Protein AF-A0AAD0JIB9-F1 (afdb_monomer_lite)

Sequence (157 aa):
MIWEFVRIYMDGESGSLPEVDPLPSPGNAAADLALMDRQLYGDLVDDHHRVRPGALAFAYVAIVGAFMYWFEKAGLWISRVAPKPEWPEEIRAEMMSVATKNSYRVRPLTEAERLAYSGKLRSLNRRWALLGFISTVIVLMMFAVLGIPPWFSDSKF

Secondary structure (DSSP, 8-state):
-HHHHHHHHHHS-TTTSPPBPP---TT-GGGHHHHHHHHHHGGGB-TTSPBPSSHHHHHHHHHHHHHHHHHHHHHHHHHHHS--PPPPHHHHHHHHHHHHH--PPBPPPPHHHHHHHTT--HHHHHHHHHHHHHHHHHHHHHHHHHHS-GGGTT---

Foldseek 3Di:
DVVVVVCCVVVPFLAVDDADEDAQDLQQLLLLLVNCLCVQQPPCADLLRHGDDDPVSVVSCLVCLLQCLVVSNVVSVCVNPPDDPDDDPVVVVVVVVCCVRNDRHHDDRDPSSVCNSNNNNPVSVVSNVVSVVSNVVVVVVVVVVVVDDPVVVPPDD

Radius of gyration: 21.25 Å; chains: 1; bounding box: 73×37×41 Å

pLDDT: mean 83.98, std 11.99, range [44.81, 97.06]

Structure (mmCIF, N/CA/C/O backbone):
data_AF-A0AAD0JIB9-F1
#
_entry.id   AF-A0AAD0JIB9-F1
#
loop_
_atom_site.group_PDB
_atom_site.id
_atom_site.type_symbol
_atom_site.label_atom_id
_atom_site.label_alt_id
_atom_site.label_comp_id
_atom_site.label_asym_id
_atom_site.label_entity_id
_atom_site.label_seq_id
_atom_site.pdbx_PDB_ins_code
_atom_site.Cartn_x
_atom_site.Cartn_y
_atom_site.Cartn_z
_atom_site.occupancy
_atom_site.B_iso_or_equiv
_atom_site.auth_seq_id
_atom_site.auth_comp_id
_atom_site.auth_asym_id
_atom_site.auth_atom_id
_atom_site.pdbx_PDB_model_num
ATOM 1 N N . MET A 1 1 ? -15.564 -21.892 20.367 1.00 72.69 1 MET A N 1
ATOM 2 C CA . MET A 1 1 ? -15.003 -20.524 20.279 1.00 72.69 1 MET A CA 1
ATOM 3 C C . MET A 1 1 ? -14.425 -20.194 18.902 1.00 72.69 1 MET A C 1
ATOM 5 O O . MET A 1 1 ? -15.099 -19.471 18.191 1.00 72.69 1 MET A O 1
ATOM 9 N N . ILE A 1 2 ? -13.274 -20.728 18.457 1.00 79.31 2 ILE A N 1
ATOM 10 C CA . ILE A 1 2 ? -12.730 -20.396 17.112 1.00 79.31 2 ILE A CA 1
ATOM 11 C C . ILE A 1 2 ? -13.587 -20.939 15.962 1.00 79.31 2 ILE A C 1
ATOM 13 O O . ILE A 1 2 ? -13.861 -20.227 15.005 1.00 79.31 2 ILE A O 1
ATOM 17 N N . TRP A 1 3 ? -14.074 -22.175 16.089 1.00 81.38 3 TRP A N 1
ATOM 18 C CA . TRP A 1 3 ? -14.951 -22.780 15.084 1.00 81.38 3 TRP A CA 1
ATOM 19 C C . TRP A 1 3 ? -16.261 -22.005 14.912 1.00 81.38 3 TRP A C 1
ATOM 21 O O . TRP A 1 3 ? -16.765 -21.849 13.812 1.00 81.38 3 TRP A O 1
ATOM 31 N N . GLU A 1 4 ? -16.778 -21.458 16.007 1.00 79.44 4 GLU A N 1
ATOM 32 C CA . GLU A 1 4 ? -18.021 -20.691 16.031 1.00 79.44 4 GLU A CA 1
ATOM 33 C C . GLU A 1 4 ? -17.832 -19.289 15.446 1.00 79.44 4 GLU A C 1
ATOM 35 O O . GLU A 1 4 ? -18.687 -18.822 14.706 1.00 79.44 4 GLU A O 1
ATOM 40 N N . PHE A 1 5 ? -16.669 -18.671 15.677 1.00 76.81 5 PHE A N 1
ATOM 41 C CA . PHE A 1 5 ? -16.252 -17.449 14.991 1.00 76.81 5 PHE A CA 1
ATOM 42 C C . PHE A 1 5 ? -16.162 -17.651 13.471 1.00 76.81 5 PHE A C 1
ATOM 44 O O . PHE A 1 5 ? -16.752 -16.883 12.717 1.00 76.81 5 PHE A O 1
ATOM 51 N N . VAL A 1 6 ? -15.483 -18.712 13.018 1.00 77.38 6 VAL A N 1
ATOM 52 C CA . VAL A 1 6 ? -15.377 -19.039 11.584 1.00 77.38 6 VAL A CA 1
ATOM 53 C C . VAL A 1 6 ? -16.759 -19.310 10.994 1.00 77.38 6 VAL A C 1
ATOM 55 O O . VAL A 1 6 ? -17.091 -18.770 9.945 1.00 77.38 6 VAL A O 1
ATOM 58 N N . ARG A 1 7 ? -17.598 -20.076 11.698 1.00 79.06 7 ARG A N 1
ATOM 59 C CA . ARG A 1 7 ? -18.961 -20.390 11.262 1.00 79.06 7 ARG A CA 1
ATOM 60 C C . ARG A 1 7 ? -19.841 -19.148 11.154 1.00 79.06 7 ARG A C 1
ATOM 62 O O . ARG A 1 7 ? -20.595 -19.041 10.201 1.00 79.06 7 ARG A O 1
ATOM 69 N N . ILE A 1 8 ? -19.726 -18.190 12.076 1.00 76.81 8 ILE A N 1
ATOM 70 C CA . ILE A 1 8 ? -20.440 -16.908 11.979 1.00 76.81 8 ILE A CA 1
ATOM 71 C C . ILE A 1 8 ? -20.032 -16.171 10.700 1.00 76.81 8 ILE A C 1
ATOM 73 O O . ILE A 1 8 ? -20.902 -15.693 9.987 1.00 76.81 8 ILE A O 1
ATOM 77 N N . TYR A 1 9 ? -18.740 -16.128 10.371 1.00 72.38 9 TYR A N 1
ATOM 78 C CA . TYR A 1 9 ? -18.258 -15.460 9.158 1.00 72.38 9 TYR A CA 1
ATOM 79 C C . TYR A 1 9 ? -18.553 -16.216 7.852 1.00 72.38 9 TYR A C 1
ATOM 81 O O . TYR A 1 9 ? -18.644 -15.575 6.807 1.00 72.38 9 TYR A O 1
ATOM 89 N N . MET A 1 10 ? -18.684 -17.546 7.894 1.00 75.00 10 MET A N 1
ATOM 90 C CA . MET A 1 10 ? -18.957 -18.383 6.716 1.00 75.00 10 MET A CA 1
ATOM 91 C C . MET A 1 10 ? -20.452 -18.583 6.441 1.00 75.00 10 MET A C 1
ATOM 93 O O . MET A 1 10 ? -20.862 -18.522 5.285 1.00 75.00 10 MET A O 1
ATOM 97 N N . ASP A 1 11 ? -21.251 -18.805 7.487 1.00 77.31 11 ASP A N 1
ATOM 98 C CA . ASP A 1 11 ? -22.678 -19.144 7.385 1.00 77.31 11 ASP A CA 1
ATOM 99 C C . ASP A 1 11 ? -23.597 -17.959 7.737 1.00 77.31 11 ASP A C 1
ATOM 101 O O . ASP A 1 11 ? -24.810 -18.035 7.541 1.00 77.31 11 ASP A O 1
ATOM 105 N N . GLY A 1 12 ? -23.055 -16.882 8.314 1.00 68.50 12 GLY A N 1
ATOM 106 C CA . GLY A 1 12 ? -23.828 -15.708 8.716 1.00 68.50 12 GLY A CA 1
ATOM 107 C C . GLY A 1 12 ? -24.248 -14.845 7.529 1.00 68.50 12 GLY A C 1
ATOM 108 O O . GLY A 1 12 ? -23.492 -14.644 6.579 1.00 68.50 12 GLY A O 1
ATOM 109 N N . GLU A 1 13 ? -25.453 -14.275 7.598 1.00 73.50 13 GLU A N 1
ATOM 110 C CA . GLU A 1 13 ? -25.914 -13.311 6.600 1.00 73.50 13 GLU A CA 1
ATOM 111 C C . GLU A 1 13 ? -25.007 -12.071 6.595 1.00 73.50 13 GLU A C 1
ATOM 113 O O . GLU A 1 13 ? -24.683 -11.524 7.653 1.00 73.50 13 GLU A O 1
ATOM 118 N N . SER A 1 14 ? -24.641 -11.585 5.407 1.00 68.19 14 SER A N 1
ATOM 119 C CA . SER A 1 14 ? -23.709 -10.461 5.203 1.00 68.19 14 SER A CA 1
ATOM 120 C C . SER A 1 14 ? -24.079 -9.184 5.978 1.00 68.19 14 SER A C 1
ATOM 122 O O . SER A 1 14 ? -23.196 -8.437 6.402 1.00 68.19 14 SER A O 1
ATOM 124 N N . GLY A 1 15 ? -25.374 -8.949 6.226 1.00 70.81 15 GLY A N 1
ATOM 125 C CA . GLY A 1 15 ? -25.874 -7.825 7.024 1.00 70.81 15 GLY A CA 1
ATOM 126 C C . GLY A 1 15 ? -25.722 -7.985 8.543 1.00 70.81 15 GLY A C 1
ATOM 127 O O . GLY A 1 15 ? -25.738 -6.986 9.259 1.00 70.81 15 GLY A O 1
ATOM 128 N N . SER A 1 1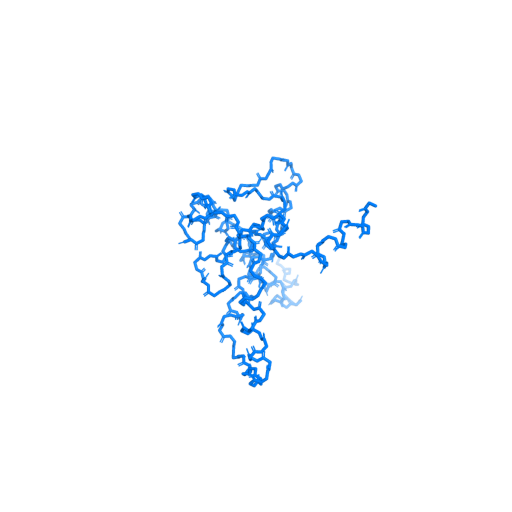6 ? -25.547 -9.210 9.044 1.00 76.94 16 SER A N 1
ATOM 129 C CA . SER A 1 16 ? -25.356 -9.510 10.473 1.00 76.94 16 SER A CA 1
ATOM 130 C C . SER A 1 16 ? -23.891 -9.433 10.919 1.00 76.94 16 SER A C 1
ATOM 132 O O . SER A 1 16 ? -23.607 -9.340 12.114 1.00 76.94 16 SER A O 1
ATOM 134 N N . LEU A 1 17 ? -22.962 -9.426 9.961 1.00 78.44 17 LEU A N 1
ATOM 135 C CA . LEU A 1 17 ? -21.528 -9.379 10.215 1.00 78.44 17 LEU A CA 1
ATOM 136 C C . LEU A 1 17 ? -21.047 -7.963 10.577 1.00 78.44 17 LEU A C 1
ATOM 138 O O . LEU A 1 17 ? -21.707 -6.976 10.215 1.00 78.44 17 LEU A O 1
ATOM 142 N N . PRO A 1 18 ? -19.919 -7.846 11.308 1.00 80.31 18 PRO A N 1
ATOM 143 C CA . PRO A 1 18 ? -19.279 -6.563 11.577 1.00 80.31 18 PRO A CA 1
ATOM 144 C C . PRO A 1 18 ? -18.961 -5.816 10.283 1.00 80.31 18 PRO A C 1
ATOM 146 O O . PRO A 1 18 ? -18.724 -6.429 9.241 1.00 80.31 18 PRO A O 1
ATOM 149 N N . GLU A 1 19 ? -18.957 -4.487 10.358 1.00 83.94 19 GLU A N 1
ATOM 150 C CA . GLU A 1 19 ? -18.574 -3.673 9.210 1.00 83.94 19 GLU A CA 1
ATOM 151 C C . GLU A 1 19 ? -17.110 -3.924 8.846 1.00 83.94 19 GLU A C 1
ATOM 153 O O . GLU A 1 19 ? -16.242 -3.983 9.718 1.00 83.94 19 GLU A O 1
ATOM 158 N N . VAL A 1 20 ? -16.842 -4.071 7.552 1.00 84.06 20 VAL A N 1
ATOM 159 C CA . VAL A 1 20 ? -15.486 -4.239 7.034 1.00 84.06 20 VAL A CA 1
ATOM 160 C C . VAL A 1 20 ? -14.836 -2.882 6.800 1.00 84.06 20 VAL A C 1
ATOM 162 O O . VAL A 1 20 ? -15.502 -1.898 6.448 1.00 84.06 20 VAL A O 1
ATOM 165 N N . ASP A 1 21 ? -13.517 -2.838 6.968 1.00 84.06 21 ASP A N 1
ATOM 166 C CA . ASP A 1 21 ? -12.736 -1.658 6.630 1.00 84.06 21 ASP A CA 1
ATOM 167 C C . ASP A 1 21 ? -12.803 -1.379 5.123 1.00 84.06 21 ASP A C 1
ATOM 169 O O . ASP A 1 21 ? -12.711 -2.304 4.306 1.00 84.06 21 ASP A O 1
ATOM 173 N N . PRO A 1 22 ? -12.949 -0.106 4.722 1.00 85.75 22 PRO A N 1
ATOM 174 C CA . PRO A 1 22 ? -12.901 0.257 3.326 1.00 85.75 22 PRO A CA 1
ATOM 175 C C . PRO A 1 22 ? -11.515 -0.065 2.767 1.00 85.75 22 PRO A C 1
ATOM 177 O O . PRO A 1 22 ? -10.486 0.154 3.410 1.00 85.75 22 PRO A O 1
ATOM 180 N N . LEU A 1 23 ? -11.500 -0.561 1.533 1.00 86.44 23 LEU A N 1
ATOM 181 C CA . LEU A 1 23 ? -10.282 -0.757 0.762 1.00 86.44 23 LEU A CA 1
ATOM 182 C C . LEU A 1 23 ? -10.299 0.161 -0.463 1.00 86.44 23 LEU A C 1
ATOM 184 O O . LEU A 1 23 ? -11.337 0.302 -1.120 1.00 86.44 23 LEU A O 1
ATOM 188 N N . PRO A 1 24 ? -9.163 0.791 -0.799 1.00 85.50 24 PRO A N 1
ATOM 189 C CA . PRO A 1 24 ? -9.067 1.588 -2.008 1.00 85.50 24 PRO A CA 1
ATOM 190 C C . PRO A 1 24 ? -9.226 0.703 -3.249 1.00 85.50 24 PRO A C 1
ATOM 192 O O . PRO A 1 24 ? -8.729 -0.420 -3.302 1.00 85.50 24 PRO A O 1
ATOM 195 N N . SER A 1 25 ? -9.905 1.226 -4.274 1.00 83.56 25 SER A N 1
ATOM 196 C CA . SER A 1 25 ? -10.091 0.496 -5.530 1.00 83.56 25 SER A CA 1
ATOM 197 C C . SER A 1 25 ? -8.741 0.250 -6.223 1.00 83.56 25 SER A C 1
ATOM 199 O O . SER A 1 25 ? -8.041 1.224 -6.521 1.00 83.56 25 SER A O 1
ATOM 201 N N . PRO A 1 26 ? -8.406 -1.002 -6.592 1.00 79.81 26 PRO A N 1
ATOM 202 C CA . PRO A 1 26 ? -7.189 -1.318 -7.349 1.00 79.81 26 PRO A CA 1
ATOM 203 C C . PRO A 1 26 ? -7.124 -0.637 -8.727 1.00 79.81 26 PRO A C 1
ATOM 205 O O . PRO A 1 26 ? -6.047 -0.470 -9.303 1.00 79.81 26 PRO A O 1
ATOM 208 N N . GLY A 1 27 ? -8.280 -0.223 -9.262 1.00 84.75 27 GLY A N 1
ATOM 209 C CA . GLY A 1 27 ? -8.393 0.484 -10.537 1.00 84.75 27 GLY A CA 1
ATOM 210 C C . GLY A 1 27 ? -7.955 1.951 -10.485 1.00 84.75 27 GLY A C 1
ATOM 211 O O . GLY A 1 27 ? -7.703 2.541 -11.533 1.00 84.75 27 GLY A O 1
ATOM 212 N N . ASN A 1 28 ? -7.827 2.547 -9.296 1.00 88.50 28 ASN A N 1
ATOM 213 C CA . ASN A 1 28 ? -7.466 3.953 -9.143 1.00 88.50 28 ASN A CA 1
ATOM 214 C C . ASN A 1 28 ? -5.983 4.118 -8.781 1.00 88.50 28 ASN A C 1
ATOM 216 O O . ASN A 1 28 ? -5.597 3.962 -7.625 1.00 88.50 28 ASN A O 1
ATOM 220 N N . ALA A 1 29 ? -5.168 4.542 -9.750 1.00 90.50 29 ALA A N 1
ATOM 221 C CA . ALA A 1 29 ? -3.735 4.763 -9.548 1.00 90.50 29 ALA A CA 1
ATOM 222 C C . ALA A 1 29 ? -3.406 5.809 -8.460 1.00 90.50 29 ALA A C 1
ATOM 224 O O . ALA A 1 29 ? -2.348 5.729 -7.835 1.00 90.50 29 ALA A O 1
ATOM 225 N N . ALA A 1 30 ? -4.296 6.777 -8.202 1.00 91.31 30 ALA A N 1
ATOM 226 C CA . ALA A 1 30 ? -4.097 7.768 -7.142 1.00 91.31 30 ALA A CA 1
ATOM 227 C C . ALA A 1 30 ? -4.159 7.149 -5.734 1.00 91.31 30 ALA A C 1
ATOM 229 O O . ALA A 1 30 ? -3.609 7.716 -4.792 1.00 91.31 30 ALA A O 1
ATOM 230 N N . ALA A 1 31 ? -4.795 5.983 -5.602 1.00 92.69 31 ALA A N 1
ATOM 231 C CA . ALA A 1 31 ? -4.956 5.272 -4.343 1.00 92.69 31 ALA A CA 1
ATOM 232 C C . ALA A 1 31 ? -3.877 4.200 -4.105 1.00 92.69 31 ALA A C 1
ATOM 234 O O . ALA A 1 31 ? -3.881 3.574 -3.047 1.00 92.69 31 ALA A O 1
ATOM 235 N N . ASP A 1 32 ? -2.939 4.002 -5.042 1.00 94.25 32 ASP A N 1
ATOM 236 C CA . ASP A 1 32 ? -1.922 2.940 -4.975 1.00 94.25 32 ASP A CA 1
ATOM 237 C C . ASP A 1 32 ? -1.164 2.931 -3.651 1.00 94.25 32 ASP A C 1
ATOM 239 O O . ASP A 1 32 ? -1.014 1.889 -3.031 1.00 94.25 32 ASP A O 1
ATOM 243 N N . LEU A 1 33 ? -0.708 4.098 -3.191 1.00 94.38 33 LEU A N 1
ATOM 244 C CA . LEU A 1 33 ? 0.081 4.192 -1.962 1.00 94.38 33 LEU A CA 1
ATOM 245 C C . LEU A 1 33 ? -0.734 3.813 -0.721 1.00 94.38 33 LEU A C 1
ATOM 247 O O . LEU A 1 33 ? -0.188 3.256 0.226 1.00 94.38 33 LEU A O 1
ATOM 251 N N . ALA A 1 34 ? -2.037 4.105 -0.732 1.00 93.75 34 ALA A N 1
ATOM 252 C CA . ALA A 1 34 ? -2.946 3.717 0.339 1.00 93.75 34 ALA A CA 1
ATOM 253 C C . ALA A 1 34 ? -3.233 2.209 0.300 1.00 93.75 34 ALA A C 1
ATOM 255 O O . ALA A 1 34 ? -3.314 1.574 1.350 1.00 93.75 34 ALA A O 1
ATOM 256 N N . LEU A 1 35 ? -3.342 1.638 -0.904 1.00 92.31 35 LEU A N 1
ATOM 257 C CA . LEU A 1 35 ? -3.527 0.204 -1.109 1.00 92.31 35 LEU A CA 1
ATOM 258 C C . LEU A 1 35 ? -2.292 -0.589 -0.665 1.00 92.31 35 LEU A C 1
ATOM 260 O O . LEU A 1 35 ? -2.424 -1.538 0.101 1.00 92.31 35 LEU A O 1
ATOM 264 N N . MET A 1 36 ? -1.101 -0.138 -1.064 1.00 93.38 36 MET A N 1
ATOM 265 C CA . MET A 1 36 ? 0.182 -0.712 -0.650 1.00 93.38 36 MET A CA 1
ATOM 266 C C . MET A 1 36 ? 0.346 -0.694 0.870 1.00 93.38 36 MET A C 1
ATOM 268 O O . MET A 1 36 ? 0.805 -1.671 1.450 1.00 93.38 36 MET A O 1
ATOM 272 N N . ASP A 1 37 ? -0.065 0.393 1.529 1.00 92.25 37 ASP A N 1
ATOM 273 C CA . ASP A 1 37 ? -0.052 0.495 2.991 1.00 92.25 37 ASP A CA 1
ATOM 274 C C . ASP A 1 37 ? -0.866 -0.622 3.653 1.00 92.25 37 ASP A C 1
ATOM 276 O O . ASP A 1 37 ? -0.393 -1.274 4.583 1.00 92.25 37 ASP A O 1
ATOM 280 N N . ARG A 1 38 ? -2.083 -0.862 3.148 1.00 88.81 38 ARG A N 1
ATOM 281 C CA . ARG A 1 38 ? -2.984 -1.890 3.681 1.00 88.81 38 ARG A CA 1
ATOM 282 C C . ARG A 1 38 ? -2.494 -3.302 3.368 1.00 88.81 38 ARG A C 1
ATOM 284 O O . ARG A 1 38 ? -2.592 -4.167 4.231 1.00 88.81 38 ARG A O 1
ATOM 291 N N . GLN A 1 39 ? -1.942 -3.527 2.178 1.00 88.88 39 GLN A N 1
ATOM 292 C CA . GLN A 1 39 ? -1.455 -4.840 1.744 1.00 88.88 39 GLN A CA 1
ATOM 293 C C . GLN A 1 39 ? -0.165 -5.267 2.453 1.00 88.88 39 GLN A C 1
ATOM 295 O O . GLN A 1 39 ? -0.037 -6.427 2.833 1.00 88.88 39 GLN A O 1
ATOM 300 N N . LEU A 1 40 ? 0.784 -4.346 2.642 1.00 89.56 40 LEU A N 1
ATOM 301 C CA . LEU A 1 40 ? 2.110 -4.678 3.173 1.00 89.56 40 LEU A CA 1
ATOM 302 C C . LEU A 1 40 ? 2.192 -4.638 4.696 1.00 89.56 40 LEU A C 1
ATOM 304 O O . LEU A 1 40 ? 2.999 -5.363 5.284 1.00 89.56 40 LEU A O 1
ATOM 308 N N . TYR A 1 41 ? 1.422 -3.756 5.334 1.00 89.00 41 TYR A N 1
ATOM 309 C CA . TYR A 1 41 ? 1.638 -3.437 6.744 1.00 89.00 41 TYR A CA 1
ATOM 310 C C . TYR A 1 41 ? 0.490 -3.844 7.657 1.00 89.00 41 TYR A C 1
ATOM 312 O O . TYR A 1 41 ? 0.733 -3.966 8.857 1.00 89.00 41 TYR A O 1
ATOM 320 N N . GLY A 1 42 ? -0.716 -4.085 7.126 1.00 81.56 42 GLY A N 1
ATOM 321 C CA . GLY A 1 42 ? -1.884 -4.458 7.927 1.00 81.56 42 GLY A CA 1
ATOM 322 C C . GLY A 1 42 ? -2.013 -3.571 9.171 1.00 81.56 42 GLY A C 1
ATOM 323 O O . GLY A 1 42 ? -2.048 -2.347 9.063 1.00 81.56 42 GLY A O 1
ATOM 324 N N . ASP A 1 43 ? -1.968 -4.190 10.351 1.00 83.94 43 ASP A N 1
ATOM 325 C CA . ASP A 1 43 ? -2.113 -3.515 11.647 1.00 83.94 43 ASP A CA 1
ATOM 326 C C . ASP A 1 43 ? -0.921 -2.641 12.078 1.00 83.94 43 ASP A C 1
ATOM 328 O O . ASP A 1 43 ? -1.023 -1.907 13.063 1.00 83.94 43 ASP A O 1
ATOM 332 N N . LEU A 1 44 ? 0.220 -2.682 11.383 1.00 88.38 44 LEU A N 1
ATOM 333 C CA . LEU A 1 44 ? 1.376 -1.827 11.700 1.00 88.38 44 LEU A CA 1
ATOM 334 C C . LEU A 1 44 ? 1.153 -0.366 11.299 1.00 88.38 44 LEU A C 1
ATOM 336 O O . LEU A 1 44 ? 1.879 0.521 11.761 1.00 88.38 44 LEU A O 1
ATOM 340 N N . VAL A 1 45 ? 0.149 -0.114 10.464 1.00 89.75 45 VAL A N 1
ATOM 341 C CA . VAL A 1 45 ? -0.300 1.217 10.085 1.00 89.75 45 VAL A CA 1
ATOM 342 C C . VAL A 1 45 ? -1.745 1.398 10.539 1.00 89.75 45 VAL A C 1
ATOM 344 O O . VAL A 1 45 ? -2.582 0.524 10.352 1.00 89.75 45 VAL A O 1
ATOM 347 N N . ASP A 1 46 ? -2.030 2.521 11.189 1.00 88.31 46 ASP A N 1
ATOM 348 C CA . ASP A 1 46 ? -3.388 2.852 11.615 1.00 88.31 46 ASP A CA 1
ATOM 349 C C . ASP A 1 46 ? -4.265 3.349 10.453 1.00 88.31 46 ASP A C 1
ATOM 351 O O . ASP A 1 46 ? -3.797 3.606 9.340 1.00 88.31 46 ASP A O 1
ATOM 355 N N . ASP A 1 47 ? -5.552 3.566 10.727 1.00 83.7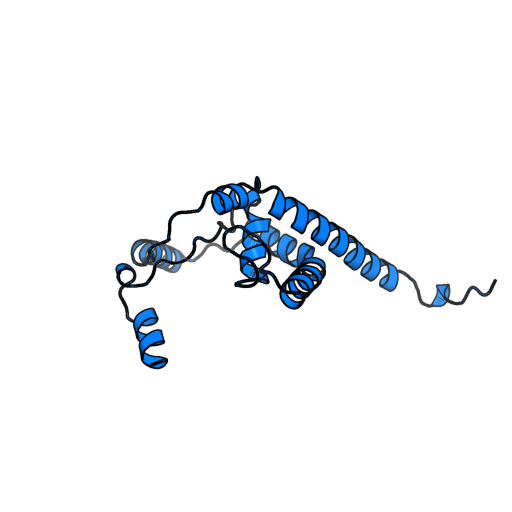5 47 ASP A N 1
ATOM 356 C CA . ASP A 1 47 ? -6.501 4.060 9.722 1.00 83.75 47 ASP A CA 1
ATOM 357 C C . ASP A 1 47 ? -6.206 5.481 9.220 1.00 83.75 47 ASP A C 1
ATOM 359 O O . ASP A 1 47 ? -6.767 5.930 8.223 1.00 83.75 47 ASP A O 1
ATOM 363 N N . HIS A 1 48 ? -5.284 6.193 9.871 1.00 86.69 48 HIS A N 1
ATOM 364 C CA . HIS A 1 48 ? -4.808 7.509 9.456 1.00 86.69 48 HIS A CA 1
ATOM 365 C C . HIS A 1 48 ? -3.507 7.424 8.646 1.00 86.69 48 HIS A C 1
ATOM 367 O O . HIS A 1 48 ? -2.846 8.447 8.421 1.00 86.69 48 HIS A O 1
ATOM 373 N N . HIS A 1 49 ? -3.134 6.220 8.202 1.00 89.06 49 HIS A N 1
ATOM 374 C CA . HIS A 1 49 ? -1.906 5.927 7.473 1.00 89.06 49 HIS A CA 1
ATOM 375 C C . HIS A 1 49 ? -0.626 6.274 8.252 1.00 89.06 49 HIS A C 1
ATOM 377 O O . HIS A 1 49 ? 0.425 6.572 7.667 1.00 89.06 49 HIS A O 1
ATOM 383 N N . ARG A 1 50 ? -0.670 6.245 9.587 1.00 90.62 50 ARG A N 1
ATOM 384 C CA . ARG A 1 50 ? 0.491 6.473 10.456 1.00 90.62 50 ARG A CA 1
ATOM 385 C C . ARG A 1 50 ? 1.036 5.145 10.955 1.00 90.62 50 ARG A C 1
ATOM 387 O O . ARG A 1 50 ? 0.288 4.241 11.302 1.00 90.62 50 ARG A O 1
ATOM 394 N N . VAL A 1 51 ? 2.362 5.038 11.000 1.00 91.69 51 VAL A N 1
ATOM 395 C CA . VAL A 1 51 ? 3.015 3.858 11.580 1.00 91.69 51 VAL A CA 1
ATOM 396 C C . VAL A 1 51 ? 2.730 3.846 13.077 1.00 91.69 51 VAL A C 1
ATOM 398 O O . VAL A 1 51 ? 2.919 4.870 13.742 1.00 91.69 51 VAL A O 1
ATOM 401 N N . ARG A 1 52 ? 2.281 2.705 13.604 1.00 91.81 52 ARG A N 1
ATOM 402 C CA . ARG A 1 52 ? 2.072 2.546 15.043 1.00 91.81 52 ARG A CA 1
ATOM 403 C C . ARG A 1 52 ? 3.392 2.750 15.798 1.00 91.81 52 ARG A C 1
ATOM 405 O O . ARG A 1 52 ? 4.453 2.371 15.297 1.00 91.81 52 ARG A O 1
ATOM 412 N N . PRO A 1 53 ? 3.360 3.347 17.000 1.00 88.75 53 PRO A N 1
ATOM 413 C CA . PRO A 1 53 ? 4.573 3.584 17.767 1.00 88.75 53 PRO A CA 1
ATOM 414 C C . PRO A 1 53 ? 5.265 2.262 18.117 1.00 88.75 53 PRO A C 1
ATOM 416 O O . PRO A 1 53 ? 4.630 1.316 18.578 1.00 88.75 53 PRO A O 1
ATOM 419 N N . GLY A 1 54 ? 6.583 2.214 17.920 1.00 91.88 54 GLY A N 1
ATOM 420 C CA . GLY A 1 54 ? 7.412 1.063 18.271 1.00 91.88 54 GLY A CA 1
ATOM 421 C C . GLY A 1 54 ? 8.548 0.848 17.278 1.00 91.88 54 GLY A C 1
ATOM 422 O O . GLY A 1 54 ? 8.342 0.886 16.067 1.00 91.88 54 GLY A O 1
ATOM 423 N N . ALA A 1 55 ? 9.756 0.596 17.786 1.00 90.56 55 ALA A N 1
ATOM 424 C CA . ALA A 1 55 ? 10.948 0.440 16.949 1.00 90.56 55 ALA A CA 1
ATOM 425 C C . ALA A 1 55 ? 10.794 -0.675 15.899 1.00 90.56 55 ALA A C 1
ATOM 427 O O . ALA A 1 55 ? 11.201 -0.493 14.756 1.00 90.56 55 ALA A O 1
ATOM 428 N N . LEU A 1 56 ? 10.144 -1.788 16.262 1.00 90.94 56 LEU A N 1
ATOM 429 C CA . LEU A 1 56 ? 9.880 -2.897 15.342 1.00 90.94 56 LEU A CA 1
ATOM 430 C C . LEU A 1 56 ? 8.939 -2.502 14.200 1.00 90.94 56 LEU A C 1
ATOM 432 O O . LEU A 1 56 ? 9.225 -2.826 13.054 1.00 90.94 56 LEU A O 1
ATOM 436 N N . ALA A 1 57 ? 7.860 -1.766 14.486 1.00 90.69 57 ALA A N 1
ATOM 437 C CA . ALA A 1 57 ? 6.929 -1.306 13.457 1.00 90.69 57 ALA A CA 1
ATOM 438 C C . ALA A 1 57 ? 7.625 -0.355 12.473 1.00 90.69 57 ALA A C 1
ATOM 440 O O . ALA A 1 57 ? 7.517 -0.527 11.260 1.00 90.69 57 ALA A O 1
ATOM 441 N N . PHE A 1 58 ? 8.412 0.598 12.984 1.00 93.69 58 PHE A N 1
ATOM 442 C CA . PHE A 1 58 ? 9.197 1.501 12.141 1.00 93.69 58 PHE A CA 1
ATOM 443 C C . PHE A 1 58 ? 10.242 0.764 11.301 1.00 93.69 58 PHE A C 1
ATOM 445 O O . PHE A 1 58 ? 10.340 1.027 10.104 1.00 93.69 58 PHE A O 1
ATOM 452 N N . ALA A 1 59 ? 10.997 -0.162 11.898 1.00 93.88 59 ALA A N 1
ATOM 453 C CA . ALA A 1 59 ? 12.002 -0.942 11.184 1.00 93.88 59 ALA A CA 1
ATOM 454 C C . ALA A 1 59 ? 11.364 -1.813 10.094 1.00 93.88 59 ALA A C 1
ATOM 456 O O . ALA A 1 59 ? 11.840 -1.812 8.962 1.00 93.88 59 ALA A O 1
ATOM 457 N N . TYR A 1 60 ? 10.258 -2.494 10.406 1.00 93.88 60 TYR A N 1
ATOM 458 C CA . TYR A 1 60 ? 9.534 -3.326 9.449 1.00 93.88 60 TYR A CA 1
ATOM 459 C C . TYR A 1 60 ? 9.017 -2.501 8.269 1.00 93.88 60 TYR A C 1
ATOM 461 O O . TYR A 1 60 ? 9.310 -2.829 7.122 1.00 93.88 60 TYR A O 1
ATOM 469 N N . VAL A 1 61 ? 8.321 -1.389 8.538 1.00 93.75 61 VAL A N 1
ATOM 470 C CA . VAL A 1 61 ? 7.806 -0.496 7.487 1.00 93.75 61 VAL A CA 1
ATOM 471 C C . VAL A 1 61 ? 8.944 0.062 6.631 1.00 93.75 61 VAL A C 1
ATOM 473 O O . VAL A 1 61 ? 8.812 0.133 5.411 1.00 93.75 61 VAL A O 1
ATOM 476 N N . ALA A 1 62 ? 10.073 0.435 7.241 1.00 93.62 62 ALA A N 1
ATOM 477 C CA . ALA A 1 62 ? 11.220 0.956 6.508 1.00 93.62 62 ALA A CA 1
ATOM 478 C C . ALA A 1 62 ? 11.859 -0.101 5.595 1.00 93.62 62 ALA A C 1
ATOM 480 O O . ALA A 1 62 ? 12.077 0.167 4.416 1.00 93.62 62 ALA A O 1
ATOM 481 N N . ILE A 1 63 ? 12.136 -1.296 6.123 1.00 94.50 63 ILE A N 1
ATOM 482 C CA . ILE A 1 63 ? 12.792 -2.381 5.383 1.00 94.50 63 ILE A CA 1
ATOM 483 C C . ILE A 1 63 ? 11.867 -2.896 4.282 1.00 94.50 63 ILE A C 1
ATOM 485 O O . ILE A 1 63 ? 12.226 -2.847 3.107 1.00 94.50 63 ILE A O 1
ATOM 489 N N . VAL A 1 64 ? 10.662 -3.345 4.638 1.00 94.75 64 VAL A N 1
ATOM 490 C CA . VAL A 1 64 ? 9.716 -3.921 3.673 1.00 94.75 64 VAL A CA 1
ATOM 491 C C . VAL A 1 64 ? 9.333 -2.886 2.627 1.00 94.75 64 VAL A C 1
ATOM 493 O O . VAL A 1 64 ? 9.373 -3.183 1.439 1.00 94.75 64 VAL A O 1
ATOM 496 N N . GLY A 1 65 ? 9.060 -1.647 3.035 1.00 93.69 65 GLY A N 1
ATOM 497 C CA . GLY A 1 65 ? 8.743 -0.575 2.104 1.00 93.69 65 GLY A CA 1
ATOM 498 C C . GLY A 1 65 ? 9.861 -0.264 1.119 1.00 93.69 65 GLY A C 1
ATOM 499 O O . GLY A 1 65 ? 9.589 -0.074 -0.064 1.00 93.69 65 GLY A O 1
ATOM 500 N N . ALA A 1 66 ? 11.116 -0.251 1.573 1.00 94.69 66 ALA A N 1
ATOM 501 C CA . ALA A 1 66 ? 12.264 -0.025 0.703 1.00 94.69 66 ALA A CA 1
ATOM 502 C C . ALA A 1 66 ? 12.474 -1.174 -0.296 1.00 94.69 66 ALA A C 1
ATOM 504 O O . ALA A 1 66 ? 12.755 -0.923 -1.465 1.00 94.69 66 ALA A O 1
ATOM 505 N N . PHE A 1 67 ? 12.311 -2.430 0.119 1.00 93.06 67 PHE A N 1
ATOM 506 C CA . PHE A 1 67 ? 12.492 -3.563 -0.793 1.00 93.06 67 PHE A CA 1
ATOM 507 C C . PHE A 1 67 ? 11.302 -3.766 -1.737 1.00 93.06 67 PHE A C 1
ATOM 509 O O . PHE A 1 67 ? 11.510 -4.077 -2.905 1.00 93.06 67 PHE A O 1
ATOM 516 N N . MET A 1 68 ? 10.071 -3.546 -1.269 1.00 93.88 68 MET A N 1
ATOM 517 C CA . MET A 1 68 ? 8.852 -3.906 -2.002 1.00 93.88 68 MET A CA 1
ATOM 518 C C . MET A 1 68 ? 8.262 -2.774 -2.846 1.00 93.88 68 MET A C 1
ATOM 520 O O . MET A 1 68 ? 7.418 -3.054 -3.691 1.00 93.88 68 MET A O 1
ATOM 524 N N . TYR A 1 69 ? 8.690 -1.515 -2.675 1.00 95.12 69 TYR A N 1
ATOM 525 C CA . TYR A 1 69 ? 8.060 -0.369 -3.349 1.00 95.12 69 TYR A CA 1
ATOM 526 C C . TYR A 1 69 ? 7.867 -0.573 -4.858 1.00 95.12 69 TYR A C 1
ATOM 528 O O . TYR A 1 69 ? 6.743 -0.479 -5.352 1.00 95.12 69 TYR A O 1
ATOM 536 N N . TRP A 1 70 ? 8.944 -0.864 -5.595 1.00 93.88 70 TRP A N 1
ATOM 537 C CA . TRP A 1 70 ? 8.858 -1.042 -7.046 1.00 93.88 70 TRP A CA 1
ATOM 538 C C . TRP A 1 70 ? 8.112 -2.315 -7.447 1.00 93.88 70 TRP A C 1
ATOM 540 O O . TRP A 1 70 ? 7.394 -2.286 -8.444 1.00 93.88 70 TRP A O 1
ATOM 550 N N . PHE A 1 71 ? 8.225 -3.393 -6.666 1.00 91.62 71 PHE A N 1
ATOM 551 C CA . PHE A 1 71 ? 7.502 -4.643 -6.915 1.00 91.62 71 PHE A CA 1
ATOM 552 C C . PHE A 1 71 ? 5.990 -4.439 -6.818 1.00 91.62 71 PHE A C 1
ATOM 554 O O . PHE A 1 71 ? 5.268 -4.772 -7.755 1.00 91.62 71 PHE A O 1
ATOM 561 N N . GLU A 1 72 ? 5.517 -3.810 -5.745 1.00 94.12 72 GLU A N 1
ATOM 562 C CA . GLU A 1 72 ? 4.093 -3.535 -5.549 1.00 94.12 72 GLU A CA 1
ATOM 563 C C . GLU A 1 72 ? 3.568 -2.514 -6.560 1.00 94.12 72 GLU A C 1
ATOM 565 O O . GLU A 1 72 ? 2.519 -2.713 -7.173 1.00 94.12 72 GLU A O 1
ATOM 570 N N . LYS A 1 73 ? 4.322 -1.436 -6.824 1.00 93.62 73 LYS A N 1
ATOM 571 C CA . LYS A 1 73 ? 3.945 -0.453 -7.852 1.00 93.62 73 LYS A CA 1
ATOM 572 C C . LYS A 1 73 ? 3.830 -1.088 -9.235 1.00 93.62 73 LYS A C 1
ATOM 574 O O . LYS A 1 73 ? 2.888 -0.767 -9.962 1.00 93.62 73 LYS A O 1
ATOM 579 N N . ALA A 1 74 ? 4.756 -1.976 -9.594 1.00 92.56 74 ALA A N 1
ATOM 580 C CA . ALA A 1 74 ? 4.696 -2.721 -10.843 1.00 92.56 74 ALA A CA 1
ATOM 581 C C . ALA A 1 74 ? 3.503 -3.685 -10.853 1.00 92.56 74 ALA A C 1
ATOM 583 O O . ALA A 1 74 ? 2.755 -3.693 -11.825 1.00 92.56 74 ALA A O 1
ATOM 584 N N . GLY A 1 75 ? 3.267 -4.429 -9.769 1.00 92.19 75 GLY A N 1
ATOM 585 C CA . GLY A 1 75 ? 2.129 -5.340 -9.634 1.00 92.19 75 GLY A CA 1
ATOM 586 C C . GLY A 1 75 ? 0.785 -4.633 -9.810 1.00 92.19 75 GLY A C 1
ATOM 587 O O . GLY A 1 75 ? -0.040 -5.058 -10.620 1.00 92.19 75 GLY A O 1
ATOM 588 N N . LEU A 1 76 ? 0.591 -3.495 -9.140 1.00 92.31 76 LEU A N 1
ATOM 589 C CA . LEU A 1 76 ? -0.608 -2.668 -9.288 1.00 92.31 76 LEU A CA 1
ATOM 590 C C . LEU A 1 76 ? -0.760 -2.126 -10.712 1.00 92.31 76 LEU A C 1
ATOM 592 O O . LEU A 1 76 ? -1.853 -2.189 -11.280 1.00 92.31 76 LEU A O 1
ATOM 596 N N . TRP A 1 77 ? 0.325 -1.646 -11.322 1.00 93.00 77 TRP A N 1
ATOM 597 C CA . TRP A 1 77 ? 0.309 -1.191 -12.712 1.00 93.00 77 TRP A CA 1
ATOM 598 C C . TRP A 1 77 ? -0.062 -2.320 -13.688 1.00 93.00 77 TRP A C 1
ATOM 600 O O . TRP A 1 77 ? -0.983 -2.145 -14.486 1.00 93.00 77 TRP A O 1
ATOM 610 N N . ILE A 1 78 ? 0.564 -3.497 -13.572 1.00 91.00 78 ILE A N 1
ATOM 611 C CA . ILE A 1 78 ? 0.256 -4.689 -14.380 1.00 91.00 78 ILE A CA 1
ATOM 612 C C . ILE A 1 78 ? -1.207 -5.082 -14.184 1.00 91.00 78 ILE A C 1
ATOM 614 O O . ILE A 1 78 ? -1.921 -5.279 -15.160 1.00 91.00 78 ILE A O 1
ATOM 618 N N . SER A 1 79 ? -1.697 -5.123 -12.944 1.00 88.44 79 SER A N 1
ATOM 619 C CA . SER A 1 79 ? -3.083 -5.506 -12.654 1.00 88.44 79 SER A CA 1
ATOM 620 C C . SER A 1 79 ? -4.120 -4.598 -13.326 1.00 88.44 79 SER A C 1
ATOM 622 O O . SER A 1 79 ? -5.249 -5.031 -13.569 1.00 88.44 79 SER A O 1
ATOM 624 N N . ARG A 1 80 ? -3.758 -3.346 -13.631 1.00 89.44 80 ARG A N 1
ATOM 625 C CA . ARG A 1 80 ? -4.623 -2.384 -14.321 1.00 89.44 80 ARG A CA 1
ATOM 626 C C . ARG A 1 80 ? -4.478 -2.416 -15.834 1.00 89.44 80 ARG A C 1
ATOM 628 O O . ARG A 1 80 ? -5.472 -2.221 -16.523 1.00 89.44 80 ARG A O 1
ATOM 635 N N . VAL A 1 81 ? -3.257 -2.594 -16.330 1.00 88.81 81 VAL A N 1
ATOM 636 C CA . VAL A 1 81 ? -2.921 -2.387 -17.747 1.00 88.81 81 VAL A CA 1
ATOM 637 C C . VAL A 1 81 ? -2.840 -3.697 -18.527 1.00 88.81 81 VAL A C 1
ATOM 639 O O . VAL A 1 81 ? -3.078 -3.699 -19.732 1.00 88.81 81 VAL A O 1
ATOM 642 N N . ALA A 1 82 ? -2.520 -4.815 -17.872 1.00 87.69 82 ALA A N 1
ATOM 643 C CA . ALA A 1 82 ? -2.385 -6.097 -18.548 1.00 87.69 82 ALA A CA 1
ATOM 644 C C . ALA A 1 82 ? -3.721 -6.530 -19.182 1.00 87.69 82 ALA A C 1
ATOM 646 O O . ALA A 1 82 ? -4.763 -6.435 -18.522 1.00 87.69 82 ALA A O 1
ATOM 647 N N . PRO A 1 83 ? -3.704 -7.044 -20.428 1.00 84.81 83 PRO A N 1
ATOM 648 C CA . PRO A 1 83 ? -4.882 -7.630 -21.050 1.00 84.81 83 PRO A CA 1
ATOM 649 C C . PRO A 1 83 ? -5.422 -8.759 -20.177 1.00 84.81 83 PRO A C 1
ATOM 651 O O . PRO A 1 83 ? -4.689 -9.682 -19.816 1.00 84.81 83 PRO A O 1
ATOM 654 N N . LYS A 1 84 ? -6.705 -8.684 -19.829 1.00 82.31 84 LYS A N 1
ATOM 655 C CA . LYS A 1 84 ? -7.390 -9.741 -19.086 1.00 82.31 84 LYS A CA 1
ATOM 656 C C . LYS A 1 84 ? -8.279 -10.501 -20.060 1.00 82.31 84 LYS A C 1
ATOM 658 O O . LYS A 1 84 ? -9.001 -9.845 -20.814 1.00 82.31 84 LYS A O 1
ATOM 663 N N . PRO A 1 85 ? -8.234 -11.843 -20.072 1.00 84.69 85 PRO A N 1
ATOM 664 C CA . PRO A 1 85 ? -9.194 -12.609 -20.845 1.00 84.69 85 PRO A CA 1
ATOM 665 C C . PRO A 1 85 ? -10.600 -12.258 -20.362 1.00 84.69 85 PRO A C 1
ATOM 667 O O . PRO A 1 85 ? -10.828 -12.067 -19.163 1.00 84.69 85 PRO A O 1
ATOM 670 N N . GLU A 1 86 ? -11.537 -12.140 -21.296 1.00 85.38 86 GLU A N 1
ATOM 671 C CA . GLU A 1 86 ? -12.928 -11.956 -20.921 1.00 85.38 86 GLU A CA 1
ATOM 672 C C . GLU A 1 86 ? -13.429 -13.200 -20.192 1.00 85.38 86 GLU A C 1
ATOM 674 O O . GLU A 1 86 ? -13.226 -14.329 -20.644 1.00 85.38 86 GLU A O 1
ATOM 679 N N . TRP A 1 87 ? -14.091 -12.992 -19.055 1.00 84.00 87 TRP A N 1
ATOM 680 C CA . TRP A 1 87 ? -14.778 -14.083 -18.380 1.00 84.00 87 TRP A CA 1
ATOM 681 C C . TRP A 1 87 ? -15.895 -14.620 -19.284 1.00 84.00 87 TRP A C 1
ATOM 683 O O . TRP A 1 87 ? -16.630 -13.800 -19.859 1.00 84.00 87 TRP A O 1
ATOM 693 N N . PRO A 1 88 ? -16.058 -15.956 -19.372 1.00 91.44 88 PRO A N 1
ATOM 694 C CA . PRO A 1 88 ? -17.234 -16.578 -19.966 1.00 91.44 88 PRO A CA 1
ATOM 695 C C . PRO A 1 88 ? -18.519 -15.964 -19.405 1.00 91.44 88 PRO A C 1
ATOM 697 O O . PRO A 1 88 ? -18.575 -15.580 -18.234 1.00 91.44 88 PRO A O 1
ATOM 700 N N . GLU A 1 89 ? -19.549 -15.861 -20.241 1.00 87.31 89 GLU A N 1
ATOM 701 C CA . GLU A 1 89 ? -20.787 -15.145 -19.912 1.00 87.31 89 GLU A CA 1
ATOM 702 C C . GLU A 1 89 ? -21.485 -15.709 -18.663 1.00 87.31 89 GLU A C 1
ATOM 704 O O . GLU A 1 89 ? -21.967 -14.945 -17.829 1.00 87.31 89 GLU A O 1
ATOM 709 N N . GLU A 1 90 ? -21.414 -17.028 -18.470 1.00 85.56 90 GLU A N 1
ATOM 710 C CA . GLU A 1 90 ? -21.904 -17.738 -17.282 1.00 85.56 90 GLU A CA 1
ATOM 711 C C . GLU A 1 90 ? -21.243 -17.222 -15.991 1.00 85.56 90 GLU A C 1
ATOM 713 O O . GLU A 1 90 ? -21.923 -16.802 -15.054 1.00 85.56 90 GLU A O 1
ATOM 718 N N . ILE A 1 91 ? -19.908 -17.140 -15.975 1.00 83.06 91 ILE A N 1
ATOM 719 C CA . ILE A 1 91 ? -19.133 -16.655 -14.822 1.00 83.06 91 ILE A CA 1
ATOM 720 C C . ILE A 1 91 ? -19.387 -15.163 -14.587 1.00 83.06 91 ILE A C 1
ATOM 722 O O .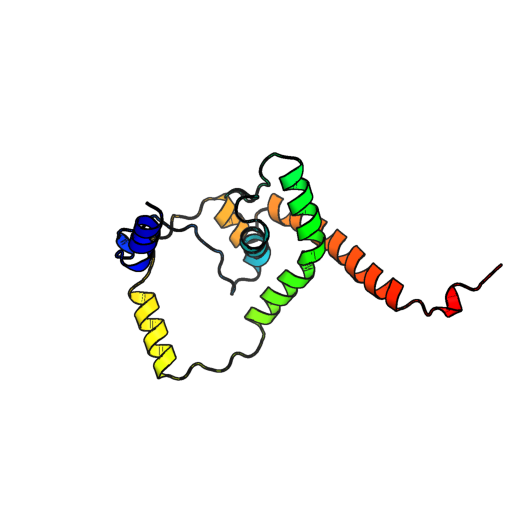 ILE A 1 91 ? -19.486 -14.712 -13.446 1.00 83.06 91 ILE A O 1
ATOM 726 N N . ARG A 1 92 ? -19.530 -14.374 -15.658 1.00 83.50 92 ARG A N 1
ATOM 727 C CA . ARG A 1 92 ? -19.834 -12.940 -15.554 1.00 83.50 92 ARG A CA 1
ATOM 728 C C . ARG A 1 92 ? -21.196 -12.708 -14.895 1.00 83.50 92 ARG A C 1
ATOM 730 O O . ARG A 1 92 ? -21.302 -11.860 -14.008 1.00 83.50 92 ARG A O 1
ATOM 737 N N . ALA A 1 93 ? -22.215 -13.466 -15.301 1.00 81.88 93 ALA A N 1
ATOM 738 C CA . ALA A 1 93 ? -23.554 -13.393 -14.726 1.00 81.88 93 ALA A CA 1
ATOM 739 C C . ALA A 1 93 ? -23.556 -13.794 -13.240 1.00 81.88 93 ALA A C 1
ATOM 741 O O . ALA A 1 93 ? -24.144 -13.090 -12.412 1.00 81.88 93 ALA A O 1
ATOM 742 N N . GLU A 1 94 ? -22.833 -14.858 -12.878 1.00 79.88 94 GLU A N 1
ATOM 743 C CA . GLU A 1 94 ? -22.668 -15.272 -11.483 1.00 79.88 94 GLU A CA 1
ATOM 744 C C . GLU A 1 94 ? -21.974 -14.193 -10.645 1.00 79.88 94 GLU A C 1
ATOM 746 O O . GLU A 1 94 ? -22.513 -13.788 -9.612 1.00 79.88 94 GLU A O 1
ATOM 751 N N . MET A 1 95 ? -20.846 -13.646 -11.111 1.00 75.12 95 MET A N 1
ATOM 752 C CA . MET A 1 95 ? -20.114 -12.582 -10.413 1.00 75.12 95 MET A CA 1
ATOM 753 C C . MET A 1 95 ? -20.978 -11.342 -10.157 1.00 75.12 95 MET A C 1
ATOM 755 O O . MET A 1 95 ? -20.950 -10.791 -9.055 1.00 75.12 95 MET A O 1
ATOM 759 N N . MET A 1 96 ? -21.778 -10.913 -11.140 1.00 71.31 96 MET A N 1
ATOM 760 C CA . MET A 1 96 ? -22.688 -9.775 -10.968 1.00 71.31 96 MET A CA 1
ATOM 761 C C . MET A 1 96 ? -23.824 -10.087 -9.983 1.00 71.31 96 MET A C 1
ATOM 763 O O . MET A 1 96 ? -24.184 -9.244 -9.155 1.00 71.31 96 MET A O 1
ATOM 767 N N . SER A 1 97 ? -24.360 -11.310 -10.016 1.00 66.44 97 SER A N 1
ATOM 768 C CA . SER A 1 97 ? -25.405 -11.742 -9.082 1.00 66.44 97 SER A CA 1
ATOM 769 C C . SER A 1 97 ? -24.912 -11.822 -7.628 1.00 66.44 97 SER A C 1
ATOM 771 O O . SER A 1 97 ? -25.639 -11.443 -6.708 1.00 66.44 97 SER A O 1
ATOM 773 N N . VAL A 1 98 ? -23.660 -12.246 -7.415 1.00 59.97 98 VAL A N 1
ATOM 774 C CA . VAL A 1 98 ? -23.024 -12.360 -6.093 1.00 59.97 98 VAL A CA 1
ATOM 775 C C . VAL A 1 98 ? -22.648 -10.987 -5.544 1.00 59.97 98 VAL A C 1
ATOM 777 O O . VAL A 1 98 ? -22.913 -10.716 -4.374 1.00 59.97 98 VAL A O 1
ATOM 780 N N . ALA A 1 99 ? -22.119 -10.088 -6.381 1.00 61.03 99 ALA A N 1
ATOM 781 C CA . ALA A 1 99 ? -21.816 -8.710 -5.986 1.00 61.03 99 ALA A CA 1
ATOM 782 C C . ALA A 1 99 ? -23.054 -7.963 -5.455 1.00 61.03 99 ALA A C 1
ATOM 784 O O . ALA A 1 99 ? -22.939 -7.126 -4.564 1.00 61.03 99 ALA A O 1
ATOM 785 N N . THR A 1 100 ? -24.240 -8.305 -5.967 1.00 57.28 100 THR A N 1
ATOM 786 C CA . THR A 1 100 ? -25.513 -7.700 -5.549 1.00 57.28 100 THR A CA 1
ATOM 787 C C . THR A 1 100 ? -26.074 -8.326 -4.261 1.00 57.28 100 THR A C 1
ATOM 789 O O . THR A 1 100 ? -26.792 -7.659 -3.522 1.00 57.28 100 THR A O 1
ATOM 792 N N . LYS A 1 101 ? -25.753 -9.596 -3.968 1.00 58.19 101 LYS A N 1
ATOM 793 C CA . LYS A 1 101 ? -26.257 -10.333 -2.789 1.00 58.19 101 LYS A CA 1
ATOM 794 C C . LYS A 1 101 ? -25.353 -10.240 -1.551 1.00 58.19 101 LYS A C 1
ATOM 796 O O . LYS A 1 101 ? -25.857 -10.291 -0.434 1.00 58.19 101 LYS A O 1
ATOM 801 N N . ASN A 1 102 ? -24.040 -10.090 -1.731 1.00 55.50 102 ASN A N 1
ATOM 802 C CA . ASN A 1 102 ? -23.039 -10.171 -0.658 1.00 55.50 102 ASN A CA 1
ATOM 803 C C . ASN A 1 102 ? -22.267 -8.860 -0.456 1.00 55.50 102 ASN A C 1
ATOM 805 O O . ASN A 1 102 ? -21.041 -8.861 -0.330 1.00 55.50 102 ASN A O 1
ATOM 809 N N . SER A 1 103 ? -22.959 -7.720 -0.404 1.00 63.75 103 SER A N 1
ATOM 810 C CA . SER A 1 103 ? -22.313 -6.484 0.038 1.00 63.75 103 SER A CA 1
ATOM 811 C C . SER A 1 103 ? -22.189 -6.509 1.561 1.00 63.75 103 SER A C 1
ATOM 813 O O . SER A 1 103 ? -23.112 -6.113 2.276 1.00 63.75 103 SER A O 1
ATOM 815 N N . TYR A 1 104 ? -21.054 -6.992 2.068 1.00 73.06 104 TYR A N 1
ATOM 816 C CA . TYR A 1 104 ? -20.662 -6.721 3.449 1.00 73.06 104 TYR A CA 1
ATOM 817 C C . TYR A 1 104 ? -20.818 -5.224 3.722 1.00 73.06 104 TYR A C 1
ATOM 819 O O . TYR A 1 104 ? -20.496 -4.389 2.870 1.00 73.06 104 TYR A O 1
ATOM 827 N N . ARG A 1 105 ? -21.336 -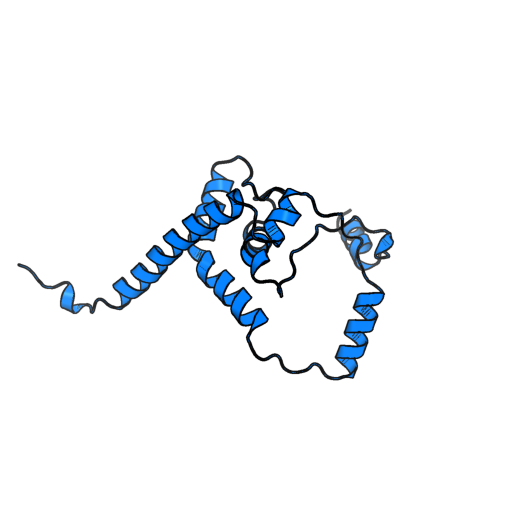4.875 4.899 1.00 81.69 105 ARG A N 1
ATOM 828 C CA . ARG A 1 105 ? -21.449 -3.469 5.289 1.00 81.69 105 ARG A CA 1
ATOM 829 C C . ARG A 1 105 ? -20.042 -2.893 5.395 1.00 81.69 105 ARG A C 1
ATOM 831 O O . ARG A 1 105 ? -19.211 -3.445 6.104 1.00 81.69 105 ARG A O 1
ATOM 838 N N . VAL A 1 106 ? -19.771 -1.814 4.671 1.00 83.69 106 VAL A N 1
ATOM 839 C CA . VAL A 1 106 ? -18.478 -1.125 4.707 1.00 83.69 106 VAL A CA 1
ATOM 840 C C . VAL A 1 106 ? -18.638 0.117 5.562 1.00 83.69 106 VAL A C 1
ATOM 842 O O . VAL A 1 106 ? -19.559 0.904 5.326 1.00 83.69 106 VAL A O 1
ATOM 845 N N . ARG A 1 107 ? -17.743 0.313 6.532 1.00 88.69 107 ARG A N 1
ATOM 846 C CA . ARG A 1 107 ? -17.778 1.528 7.349 1.00 88.69 107 ARG A CA 1
ATOM 847 C C . ARG A 1 107 ? -17.519 2.772 6.485 1.00 88.69 107 ARG A C 1
ATOM 849 O O . ARG A 1 107 ? -16.806 2.695 5.477 1.00 88.69 107 ARG A O 1
ATOM 856 N N . PRO A 1 108 ? -18.030 3.953 6.865 1.00 87.62 108 PRO A N 1
ATOM 857 C CA . PRO A 1 108 ? -17.714 5.181 6.150 1.00 87.62 108 PRO A CA 1
ATOM 858 C C . PRO A 1 108 ? -16.211 5.496 6.199 1.00 87.62 108 PRO A C 1
ATOM 860 O O . PRO A 1 108 ? -15.519 5.241 7.189 1.00 87.62 108 PRO A O 1
ATOM 863 N N . LEU A 1 109 ? -15.717 6.100 5.116 1.00 87.25 109 LEU A N 1
ATOM 864 C CA . LEU A 1 109 ? -14.334 6.562 5.024 1.00 87.25 109 LEU A CA 1
ATOM 865 C C . LEU A 1 109 ? -14.081 7.720 5.989 1.00 87.25 109 LEU A C 1
ATOM 867 O O . LEU A 1 109 ? -14.807 8.721 5.995 1.00 87.25 109 LEU A O 1
ATOM 871 N N . THR A 1 110 ? -12.977 7.636 6.722 1.00 89.88 110 THR A N 1
ATOM 872 C CA . THR A 1 110 ? -12.464 8.772 7.491 1.00 89.88 110 THR A CA 1
ATOM 873 C C . THR A 1 110 ? -11.954 9.878 6.557 1.00 89.88 110 THR A C 1
ATOM 875 O O . THR A 1 110 ? -11.784 9.701 5.347 1.00 89.88 110 THR A O 1
ATOM 878 N N . GLU A 1 111 ? -11.711 11.075 7.090 1.00 91.50 111 GLU A N 1
ATOM 879 C CA . GLU A 1 111 ? -11.095 12.155 6.307 1.00 91.50 111 GLU A CA 1
ATOM 880 C C . GLU A 1 111 ? -9.686 11.786 5.819 1.00 91.50 111 GLU A C 1
ATOM 882 O O . GLU A 1 111 ? -9.355 12.021 4.655 1.00 91.50 111 GLU A O 1
ATOM 887 N N . ALA A 1 112 ? -8.884 11.144 6.675 1.00 90.94 112 ALA A N 1
ATOM 888 C CA . ALA A 1 112 ? -7.540 10.702 6.322 1.00 90.94 112 ALA A CA 1
ATOM 889 C C . ALA A 1 112 ? -7.559 9.686 5.172 1.00 90.94 112 ALA A C 1
ATOM 891 O O . ALA A 1 112 ? -6.784 9.831 4.228 1.00 90.94 112 ALA A O 1
ATOM 892 N N . GLU A 1 113 ? -8.482 8.724 5.193 1.00 91.88 113 GLU A N 1
ATOM 893 C CA . GLU A 1 113 ? -8.638 7.740 4.116 1.00 91.88 113 GLU A CA 1
ATOM 894 C C . GLU A 1 113 ? -9.135 8.378 2.822 1.00 91.88 113 GLU A C 1
ATOM 896 O O . GLU A 1 113 ? -8.605 8.086 1.754 1.00 91.88 113 GLU A O 1
ATOM 901 N N . ARG A 1 114 ? -10.080 9.326 2.886 1.00 92.25 114 ARG A N 1
ATOM 902 C CA . ARG A 1 114 ? -10.504 10.087 1.695 1.00 92.25 114 ARG A CA 1
ATOM 903 C C . ARG A 1 114 ? -9.335 10.834 1.055 1.00 92.25 114 ARG A C 1
ATOM 905 O O . ARG A 1 114 ? -9.182 10.833 -0.171 1.00 92.25 114 ARG A O 1
ATOM 912 N N . LEU A 1 115 ? -8.483 11.456 1.869 1.00 93.94 115 LEU A N 1
ATOM 913 C CA . LEU A 1 115 ? -7.273 12.120 1.387 1.00 93.94 115 LEU A CA 1
ATOM 914 C C . LEU A 1 115 ? -6.243 11.118 0.855 1.00 93.94 115 LEU A C 1
ATOM 916 O O . LEU A 1 115 ? -5.614 11.385 -0.165 1.00 93.94 115 LEU A O 1
ATOM 920 N N . ALA A 1 116 ? -6.079 9.964 1.498 1.00 93.00 116 ALA A N 1
ATOM 921 C CA . ALA A 1 116 ? -5.153 8.926 1.059 1.00 93.00 116 ALA A CA 1
ATOM 922 C C . ALA A 1 116 ? -5.581 8.315 -0.281 1.00 93.00 116 ALA A C 1
ATOM 924 O O . ALA A 1 116 ? -4.770 8.202 -1.195 1.00 93.00 116 ALA A O 1
ATOM 925 N N . TYR A 1 117 ? -6.868 8.006 -0.439 1.00 93.19 117 TYR A N 1
ATOM 926 C CA . TYR A 1 117 ? -7.417 7.348 -1.627 1.00 93.19 117 TYR A CA 1
ATOM 927 C C . TYR A 1 117 ? -7.480 8.292 -2.832 1.00 93.19 117 TYR A C 1
ATOM 929 O O . TYR A 1 117 ? -7.478 7.854 -3.980 1.00 93.19 117 TYR A O 1
ATOM 937 N N . SER A 1 118 ? -7.515 9.601 -2.581 1.00 93.25 118 SER A N 1
ATOM 938 C CA . SER A 1 118 ? -7.376 10.625 -3.620 1.00 93.25 118 SER A CA 1
ATOM 939 C C . SER A 1 118 ? -5.920 11.014 -3.900 1.00 93.25 118 SER A C 1
ATOM 941 O O . SER A 1 118 ? -5.682 11.910 -4.710 1.00 93.25 118 SER A O 1
ATOM 943 N N . GLY A 1 119 ? -4.943 10.383 -3.236 1.00 91.44 119 GLY A N 1
ATOM 944 C CA . GLY A 1 119 ? -3.517 10.678 -3.397 1.00 91.44 119 GLY A CA 1
ATOM 945 C C . GLY A 1 119 ? -3.088 12.034 -2.825 1.00 91.44 119 GLY A C 1
ATOM 946 O O . GLY A 1 119 ? -2.016 12.538 -3.156 1.00 91.44 119 GLY A O 1
ATOM 947 N N . LYS A 1 120 ? -3.911 12.658 -1.975 1.00 94.62 120 LYS A N 1
ATOM 948 C CA . LYS A 1 120 ? -3.687 13.997 -1.401 1.00 94.62 120 LYS A CA 1
ATOM 949 C C . LYS A 1 120 ? -3.116 13.967 0.018 1.00 94.62 120 LYS A C 1
ATOM 951 O O . LYS A 1 120 ? -2.747 15.015 0.550 1.00 94.62 120 LYS A O 1
ATOM 956 N N . LEU A 1 121 ? -3.009 12.794 0.646 1.00 95.19 121 LEU A N 1
ATOM 957 C CA . LEU A 1 121 ? -2.469 12.675 2.000 1.00 95.19 121 LEU A CA 1
ATOM 958 C C . LEU A 1 121 ? -0.942 12.865 2.015 1.00 95.19 121 LEU A C 1
ATOM 960 O O . LEU A 1 121 ? -0.162 11.969 1.695 1.00 95.19 121 LEU A O 1
ATOM 964 N N . ARG A 1 122 ? -0.500 14.056 2.432 1.00 93.69 122 ARG A N 1
ATOM 965 C CA . ARG A 1 122 ? 0.912 14.471 2.369 1.00 93.69 122 ARG A CA 1
ATOM 966 C C . ARG A 1 122 ? 1.860 13.592 3.191 1.00 93.69 122 ARG A C 1
ATOM 968 O O . ARG A 1 122 ? 2.994 13.389 2.765 1.00 93.69 122 ARG A O 1
ATOM 975 N N . SER A 1 123 ? 1.439 13.104 4.359 1.00 93.19 123 SER A N 1
ATOM 976 C CA . SER A 1 123 ? 2.260 12.230 5.215 1.00 93.19 123 SER A CA 1
ATOM 977 C C . SER A 1 123 ? 2.560 10.896 4.532 1.00 93.19 123 SER A C 1
ATOM 979 O O . SER A 1 123 ? 3.724 10.503 4.451 1.00 93.19 123 SER A O 1
ATOM 981 N N . LEU A 1 124 ? 1.525 10.257 3.982 1.00 94.81 124 LEU A N 1
ATOM 982 C CA . LEU A 1 124 ? 1.617 9.011 3.224 1.00 94.81 124 LEU A CA 1
ATOM 983 C C . LEU A 1 124 ? 2.525 9.182 2.002 1.00 94.81 124 LEU A C 1
ATOM 985 O O . LEU A 1 124 ? 3.493 8.441 1.841 1.00 94.81 124 LEU A O 1
ATOM 989 N N . ASN A 1 125 ? 2.268 10.218 1.198 1.00 95.00 125 ASN A N 1
ATOM 990 C CA . ASN A 1 125 ? 3.048 10.497 -0.007 1.00 95.00 125 ASN A CA 1
ATOM 991 C C . ASN A 1 125 ? 4.528 10.736 0.308 1.00 95.00 125 ASN A C 1
ATOM 993 O O . ASN A 1 125 ? 5.393 10.250 -0.408 1.00 95.00 125 ASN A O 1
ATOM 997 N N . ARG A 1 126 ? 4.840 11.461 1.391 1.00 95.38 126 ARG A N 1
ATOM 998 C CA . ARG A 1 126 ? 6.228 11.700 1.817 1.00 95.38 126 ARG A CA 1
ATOM 999 C C . ARG A 1 126 ? 6.928 10.420 2.258 1.00 95.38 126 ARG A C 1
ATOM 1001 O O . ARG A 1 126 ? 8.066 10.202 1.852 1.00 95.38 126 ARG A O 1
ATOM 1008 N N . ARG A 1 127 ? 6.266 9.583 3.068 1.00 95.31 127 ARG A N 1
ATOM 1009 C CA . ARG A 1 127 ? 6.835 8.303 3.516 1.00 95.31 127 ARG A CA 1
ATOM 1010 C C . ARG A 1 127 ? 7.150 7.422 2.313 1.00 95.31 127 ARG A C 1
ATOM 1012 O O . ARG A 1 127 ? 8.275 6.958 2.178 1.00 95.31 127 ARG A O 1
ATOM 1019 N N . TRP A 1 128 ? 6.191 7.256 1.410 1.00 96.06 128 TRP A N 1
ATOM 1020 C CA . TRP A 1 128 ? 6.381 6.432 0.221 1.00 96.06 128 TRP A CA 1
ATOM 1021 C C . TRP A 1 128 ? 7.356 7.026 -0.793 1.00 96.06 128 TRP A C 1
ATOM 1023 O O . TRP A 1 128 ? 8.075 6.265 -1.426 1.00 96.06 128 TRP A O 1
ATOM 1033 N N . ALA A 1 129 ? 7.458 8.351 -0.912 1.00 96.19 129 ALA A N 1
ATOM 1034 C CA . ALA A 1 129 ? 8.494 8.979 -1.731 1.00 96.19 129 ALA A CA 1
ATOM 1035 C C . ALA A 1 129 ? 9.902 8.666 -1.199 1.00 96.19 129 ALA A C 1
ATOM 1037 O O . ALA A 1 129 ? 10.791 8.338 -1.981 1.00 96.19 129 ALA A O 1
ATOM 1038 N N . LEU A 1 130 ? 10.100 8.711 0.124 1.00 97.06 130 LEU A N 1
ATOM 1039 C CA . LEU A 1 130 ? 11.369 8.332 0.746 1.00 97.06 130 LEU A CA 1
ATOM 1040 C C . LEU A 1 130 ? 11.674 6.842 0.539 1.00 97.06 130 LEU A C 1
ATOM 1042 O O . LEU A 1 130 ? 12.772 6.495 0.114 1.00 97.06 130 LEU A O 1
ATOM 1046 N N . LEU A 1 131 ? 10.700 5.966 0.795 1.00 96.38 131 LEU A N 1
ATOM 1047 C CA . LEU A 1 131 ? 10.863 4.522 0.598 1.00 96.38 131 LEU A CA 1
ATOM 1048 C C . LEU A 1 131 ? 11.121 4.177 -0.871 1.00 96.38 131 LEU A C 1
ATOM 1050 O O . LEU A 1 131 ? 11.992 3.366 -1.160 1.00 96.38 131 LEU A O 1
ATOM 1054 N N . GLY A 1 132 ? 10.433 4.839 -1.802 1.00 95.94 132 GLY A N 1
ATOM 1055 C CA . GLY A 1 132 ? 10.645 4.671 -3.235 1.00 95.94 132 GLY A CA 1
ATOM 1056 C C . GLY A 1 132 ? 12.008 5.174 -3.702 1.00 95.94 132 GLY A C 1
ATOM 1057 O O . GLY A 1 132 ? 12.641 4.534 -4.542 1.00 95.94 132 GLY A O 1
ATOM 1058 N N . PHE A 1 133 ? 12.515 6.262 -3.118 1.00 97.06 133 PHE A N 1
ATOM 1059 C CA . PHE A 1 133 ? 13.886 6.710 -3.355 1.00 97.06 133 PHE A CA 1
ATOM 1060 C C . PHE A 1 133 ? 14.902 5.653 -2.900 1.00 97.06 133 PHE A C 1
ATOM 1062 O O . PHE A 1 133 ? 15.747 5.242 -3.692 1.00 97.06 133 PHE A O 1
ATOM 1069 N N . ILE A 1 134 ? 14.776 5.149 -1.667 1.00 96.25 134 ILE A N 1
ATOM 1070 C CA . ILE A 1 134 ? 15.656 4.093 -1.138 1.00 96.25 134 ILE A CA 1
ATOM 1071 C C . ILE A 1 134 ? 15.556 2.828 -2.002 1.00 96.25 134 ILE A C 1
ATOM 1073 O O . ILE A 1 134 ? 16.577 2.267 -2.388 1.00 96.25 134 ILE A O 1
ATOM 1077 N N . SER A 1 135 ? 14.339 2.418 -2.367 1.00 95.69 135 SER A N 1
ATOM 1078 C CA . SER A 1 135 ? 14.088 1.275 -3.250 1.00 95.69 135 SER A CA 1
ATOM 1079 C C . SER A 1 135 ? 14.802 1.419 -4.588 1.00 95.69 135 SER A C 1
ATOM 1081 O O . SER A 1 135 ? 15.450 0.489 -5.056 1.00 95.69 135 SER A O 1
ATOM 1083 N N . THR A 1 136 ? 14.748 2.612 -5.181 1.00 94.31 136 THR A N 1
ATOM 1084 C CA . THR A 1 136 ? 15.439 2.911 -6.440 1.00 94.31 136 THR A CA 1
ATOM 1085 C C . THR A 1 136 ? 16.947 2.747 -6.291 1.00 94.31 136 THR A C 1
ATOM 1087 O O . THR A 1 136 ? 17.572 2.123 -7.142 1.00 94.31 136 THR A O 1
ATOM 1090 N N . VAL A 1 137 ? 17.533 3.240 -5.195 1.00 94.50 137 VAL A N 1
ATOM 1091 C CA . VAL A 1 137 ? 18.964 3.057 -4.907 1.00 94.50 137 VAL A CA 1
ATOM 1092 C C . VAL A 1 137 ? 19.313 1.573 -4.773 1.00 94.50 137 VAL A C 1
ATOM 1094 O O . VAL A 1 137 ? 20.269 1.129 -5.401 1.00 94.50 137 VAL A O 1
ATOM 1097 N N . ILE A 1 138 ? 18.527 0.797 -4.019 1.00 91.44 138 ILE A N 1
ATOM 1098 C CA . ILE A 1 138 ? 18.745 -0.648 -3.830 1.00 91.44 138 ILE A CA 1
ATOM 1099 C C . ILE A 1 138 ? 18.693 -1.387 -5.170 1.00 91.44 138 ILE A C 1
ATOM 1101 O O . ILE A 1 138 ? 19.605 -2.147 -5.496 1.00 91.44 138 ILE A O 1
ATOM 1105 N N . VAL A 1 139 ? 17.647 -1.148 -5.964 1.00 87.75 139 VAL A N 1
ATOM 1106 C CA . VAL A 1 139 ? 17.458 -1.796 -7.267 1.00 87.75 139 VAL A CA 1
ATOM 1107 C C . VAL A 1 139 ? 18.598 -1.433 -8.219 1.00 87.75 139 VAL A C 1
ATOM 1109 O O . VAL A 1 139 ? 19.180 -2.320 -8.840 1.00 87.75 139 VAL A O 1
ATOM 1112 N N . LEU A 1 140 ? 18.976 -0.154 -8.299 1.00 88.38 140 LEU A N 1
ATOM 1113 C CA . LEU A 1 140 ? 20.098 0.282 -9.133 1.00 88.38 140 LEU A CA 1
ATOM 1114 C C . LEU A 1 140 ? 21.426 -0.323 -8.675 1.00 88.38 140 LEU A C 1
ATOM 1116 O O . LEU A 1 140 ? 22.205 -0.759 -9.518 1.00 88.38 140 LEU A O 1
ATOM 1120 N N . MET A 1 141 ? 21.681 -0.397 -7.366 1.00 87.06 141 MET A N 1
ATOM 1121 C CA . MET A 1 141 ? 22.875 -1.057 -6.832 1.00 87.06 141 MET A CA 1
ATOM 1122 C C . MET A 1 141 ? 22.920 -2.536 -7.207 1.00 87.06 141 MET A C 1
ATOM 1124 O O . MET A 1 141 ? 23.971 -3.022 -7.615 1.00 87.06 141 MET A O 1
ATOM 1128 N N . MET A 1 142 ? 21.792 -3.244 -7.133 1.00 80.81 142 MET A N 1
ATOM 1129 C CA . MET A 1 142 ? 21.713 -4.647 -7.542 1.00 80.81 142 MET A CA 1
ATOM 1130 C C . MET A 1 142 ? 22.099 -4.821 -9.019 1.00 80.81 142 MET A C 1
ATOM 1132 O O . MET A 1 142 ? 22.897 -5.698 -9.346 1.00 80.81 142 MET A O 1
ATOM 1136 N N . PHE A 1 143 ? 21.610 -3.948 -9.905 1.00 76.88 143 PHE A N 1
ATOM 1137 C CA . PHE A 1 143 ? 22.004 -3.962 -11.317 1.00 76.88 143 PHE A CA 1
ATOM 1138 C C . PHE A 1 143 ? 23.460 -3.540 -11.542 1.00 76.88 143 PHE A C 1
ATOM 1140 O O . PHE A 1 143 ? 24.125 -4.113 -12.401 1.00 76.88 143 PHE A O 1
ATOM 1147 N N . ALA A 1 144 ? 23.983 -2.587 -10.768 1.00 74.94 144 ALA A N 1
ATOM 1148 C CA . ALA A 1 144 ? 25.379 -2.172 -10.854 1.00 74.94 144 ALA A CA 1
ATOM 1149 C C . ALA A 1 144 ? 26.334 -3.306 -10.450 1.00 74.94 144 ALA A C 1
ATOM 1151 O O . ALA A 1 144 ? 27.307 -3.550 -11.150 1.00 74.94 144 ALA A O 1
ATOM 1152 N N . VAL A 1 145 ? 26.034 -4.046 -9.377 1.00 66.81 145 VAL A N 1
ATOM 1153 C CA . VAL A 1 145 ? 26.840 -5.196 -8.928 1.00 66.81 145 VAL A CA 1
ATOM 1154 C C . VAL A 1 145 ? 26.820 -6.333 -9.953 1.00 66.81 145 VAL A C 1
ATOM 1156 O O . VAL A 1 145 ? 27.862 -6.919 -10.225 1.00 66.81 145 VAL A O 1
ATOM 1159 N N . LEU A 1 146 ? 25.668 -6.612 -10.571 1.00 60.34 146 LEU A N 1
ATOM 1160 C CA . LEU A 1 146 ? 25.557 -7.603 -11.653 1.00 60.34 146 LEU A CA 1
ATOM 1161 C C . LEU A 1 146 ? 26.233 -7.146 -12.956 1.00 60.34 146 LEU A C 1
ATOM 1163 O O . LEU A 1 146 ? 26.631 -7.975 -13.772 1.00 60.34 146 LEU A O 1
ATOM 1167 N N . GLY A 1 147 ? 26.340 -5.833 -13.159 1.00 60.06 147 GLY A N 1
ATOM 1168 C CA . GLY A 1 147 ? 26.963 -5.212 -14.320 1.00 60.06 147 GLY A CA 1
ATOM 1169 C C . GLY A 1 147 ? 28.472 -5.003 -14.200 1.00 60.06 147 GLY A C 1
ATOM 1170 O O . GLY A 1 147 ? 29.069 -4.608 -15.197 1.00 60.06 147 GLY A O 1
ATOM 1171 N N . ILE A 1 148 ? 29.090 -5.251 -13.035 1.00 58.59 148 ILE A N 1
ATOM 1172 C CA . ILE A 1 148 ? 30.551 -5.239 -12.868 1.00 58.59 148 ILE A CA 1
ATOM 1173 C C . ILE A 1 148 ? 31.072 -6.624 -13.259 1.00 58.59 148 ILE A C 1
ATOM 1175 O O . ILE A 1 148 ? 30.890 -7.588 -12.513 1.00 58.59 148 ILE A O 1
ATOM 1179 N N . PRO A 1 149 ? 31.736 -6.761 -14.416 1.00 58.25 149 PRO A N 1
ATOM 1180 C CA . PRO A 1 149 ? 32.342 -8.023 -14.779 1.00 58.25 149 PRO A CA 1
ATOM 1181 C C . PRO A 1 149 ? 33.483 -8.355 -13.802 1.00 58.25 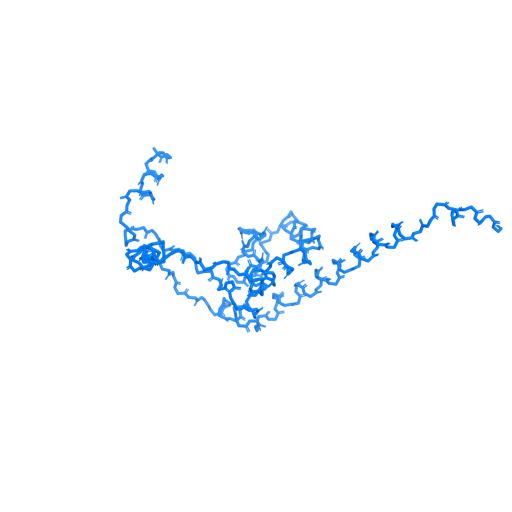149 PRO A C 1
ATOM 1183 O O . PRO A 1 149 ? 34.233 -7.450 -13.425 1.00 58.25 149 PRO A O 1
ATOM 1186 N N . PRO A 1 150 ? 33.684 -9.630 -13.425 1.00 60.72 150 PRO A N 1
ATOM 1187 C CA . PRO A 1 150 ? 34.664 -10.014 -12.405 1.00 60.72 150 PRO A CA 1
ATOM 1188 C C . PRO A 1 150 ? 36.119 -9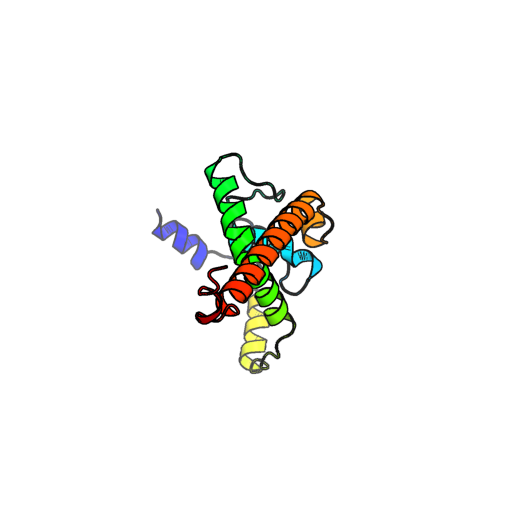.634 -12.744 1.00 60.72 150 PRO A C 1
ATOM 1190 O O . PRO A 1 150 ? 36.952 -9.557 -11.854 1.00 60.72 150 PRO A O 1
ATOM 1193 N N . TRP A 1 151 ? 36.439 -9.326 -14.003 1.00 57.72 151 TRP A N 1
ATOM 1194 C CA . TRP A 1 151 ? 37.765 -8.854 -14.432 1.00 57.72 151 TRP A CA 1
ATOM 1195 C C . TRP A 1 151 ? 38.037 -7.360 -14.176 1.00 57.72 151 TRP A C 1
ATOM 1197 O O . TRP A 1 151 ? 39.160 -6.911 -14.381 1.00 57.72 151 TRP A O 1
ATOM 1207 N N . PHE A 1 152 ? 37.054 -6.582 -13.708 1.00 55.41 152 PHE A N 1
ATOM 1208 C CA . PHE A 1 152 ? 37.275 -5.201 -13.253 1.00 55.41 152 PHE A CA 1
ATOM 1209 C C . PHE A 1 152 ? 37.686 -5.098 -11.772 1.00 55.41 152 PHE A C 1
ATOM 1211 O O . PHE A 1 152 ? 38.022 -4.005 -11.325 1.00 55.41 152 PHE A O 1
ATOM 1218 N N . SER A 1 153 ? 37.714 -6.200 -11.006 1.00 56.19 153 SER A N 1
ATOM 1219 C CA . SER A 1 153 ? 38.241 -6.189 -9.629 1.00 56.19 153 SER A CA 1
ATOM 1220 C C . SER A 1 153 ? 39.766 -6.327 -9.546 1.00 56.19 153 SER A C 1
ATOM 1222 O O . SER A 1 153 ? 40.319 -6.193 -8.458 1.00 56.19 153 SER A O 1
ATOM 1224 N N . ASP A 1 154 ? 40.442 -6.586 -10.670 1.00 55.94 154 ASP A N 1
ATOM 1225 C CA . ASP A 1 154 ? 41.887 -6.859 -10.734 1.00 55.94 154 ASP A CA 1
ATOM 1226 C C . ASP A 1 154 ? 42.741 -5.664 -11.190 1.00 55.94 154 ASP A C 1
ATOM 1228 O O . ASP A 1 154 ? 43.929 -5.811 -11.482 1.00 55.94 154 ASP A O 1
ATOM 1232 N N . SER A 1 155 ? 42.199 -4.444 -11.207 1.00 53.53 155 SER A N 1
ATOM 1233 C CA . SER A 1 155 ? 43.034 -3.256 -11.406 1.00 53.53 155 SER A CA 1
ATOM 1234 C C . SER A 1 155 ? 43.753 -2.884 -10.105 1.00 53.53 155 SER A C 1
ATOM 1236 O O . SER A 1 155 ? 43.333 -1.981 -9.380 1.00 53.53 155 SER A O 1
ATOM 1238 N N . LYS A 1 156 ? 44.855 -3.587 -9.816 1.00 49.94 156 LYS A N 1
ATOM 1239 C CA . LYS A 1 156 ? 45.936 -3.049 -8.983 1.00 49.94 156 LYS A CA 1
ATOM 1240 C C . LYS A 1 156 ? 46.558 -1.870 -9.735 1.00 49.94 156 LYS A C 1
ATOM 1242 O O . LYS A 1 156 ? 47.242 -2.083 -10.735 1.00 49.94 156 LYS A O 1
ATOM 1247 N N . PHE A 1 157 ? 46.286 -0.658 -9.267 1.00 44.81 157 PHE A N 1
ATOM 1248 C CA . PHE A 1 157 ? 47.174 0.487 -9.464 1.00 44.81 157 PHE A CA 1
ATOM 1249 C C . PHE A 1 157 ? 48.148 0.561 -8.290 1.00 44.81 157 PHE A C 1
ATOM 1251 O O . PHE A 1 157 ? 47.713 0.244 -7.157 1.00 44.81 157 PHE A O 1
#

=== Feature glossary ===
The record interleaves many kinds of information about one protein. Here is each kind framed as the question it answers.

Q: What are the backbone torsion angles?
A: φ (phi) and ψ (psi) are the two rotatable backbone dihedrals per residue: φ is the C(i-1)–N–Cα–C torsion, ψ is the N–Cα–C–N(i+1) torsion, both in degrees on (−180°, 180°]. α-helical residues cluster near (−60°, −45°); β-strand residues near (−120°, +130°). A Ramachandran plot is simply a scatter of (φ, ψ) for every residue.

Q: What is the amino-acid chain?
A: This is the polypeptide sequence — one letter per residue, N-terminus first. Length ranges from a few dozen residues for small domains to over a thousand for large multi-domain proteins.

Q: How mobile is each atom in the crystal?
A: For experimental (PDB) structures, the B-factor (temperature factor) quantifies the positional spread of each atom in the crystal — a combination of thermal vibration and static disorder — in units of Å². High B-factors mark flexible loops or poorly resolved regions; low B-factors mark the rigid, well-ordered core.

Q: Are the domains correctly placed relative to each other?
A: Predicted Aligned Error (PAE) is an AlphaFold confidence matrix: entry (i, j) is the expected error in the position of residue j, in ångströms, when the prediction is superimposed on the true structure at residue i. Low PAE within a block of residues means that block is internally rigid and well-predicted; high PAE between two blocks means their relative placement is uncertain even if each block individually is confident.

Q: How confident is the AlphaFold model at each residue?
A: pLDDT is the predicted lDDT-Cα score: AlphaFold's confidence that the local environment of each residue (all inter-atomic distances within 15 Å) is correctly placed. It is a per-residue number between 0 and 100, with higher meaning more reliable.

Q: What family and function is it annotated with?
A: Functional annotations link the protein to curated databases. InterPro entries identify conserved domains and families by matching the sequence against member-database signatures (Pfam, PROSITE, CDD, …). Gene Ontology (GO) terms describe molecular function, biological process, and cellular component in a controlled vocabulary. CATH places the structure in a hierarchical fold classification (Class/Architecture/Topology/Homologous-superfamily). The organism is the source species.

Q: How big and how compact is the whole molecule?
A: Three whole-structure scalars: the radius of gyration (RMS distance of Cα from centroid, in Å), the count of Cα–Cα contacts (pairs closer than 8 Å and separated by more than four residues in sequence — i.e. tertiary, not local, contacts), and the bounding-box dimensions. Together they distinguish compact globular folds from extended fibres or disordered chains.

Q: What known structures does this most resemble?
A: The Foldseek neighbor list gives the closest experimentally determined structures in the PDB, ranked by structural alignment. TM-score near 1 means near-identical fold; near 0.3 means only rough topology match. This is how one finds what a novel AlphaFold prediction most resembles in the solved-structure universe.

Q: Which residues are buried vs exposed?
A: SASA measures how much of the protein is reachable by solvent. It is computed by rolling a water-sized probe over the atomic surface and summing the exposed area (Å²). Per-residue SASA distinguishes core (buried, low SASA) from surface (exposed, high SASA) residues; total SASA is a whole-molecule size measure.

Q: Which residues are in helices, strands, or loops?
A: Eight-state secondary structure (DSSP): H is the canonical α-helix, G the tighter 3₁₀-helix, I the wider π-helix; E/B are β-structure, T and S are turns and bends, and '-' is everything else. DSSP derives these from the pattern of main-chain N–H···O=C hydrogen bonds, not from the sequence.

Q: Where is each backbone atom in 3D?
A: Structure coordinates are given as an mmCIF _atom_site loop: one row per atom with element, residue name, chain id, sequence number, and x/y/z position in Å. Only the four main-chain atoms per residue are included here; side chains are omitted to keep the record compact.

Q: What if only a Cα trace is available?
A: Three-state secondary structure (P-SEA) collapses the eight DSSP classes into helix (a), strand (b), and coil (c). P-SEA assigns these from Cα geometry alone — distances and angles — without requiring backbone oxygens, so it works on any Cα trace.

Q: What do the rendered images show?
A: The six renders are orthographic views along the three Cartesian axes in both directions. Representation (cartoon, sticks, or surface) and color scheme (sequence-rainbow or by-chain) vary across proteins so the training set covers all the common visualization conventions.

Q: What does the local fold look like, residue by residue?
A: Foldseek's 3Di representation compresses backbone geometry into a per-residue letter drawn from a learned twenty-state alphabet. It captures the tertiary interaction pattern around each residue — which residues are packed against it in space, regardless of where they are in sequence.

Q: What do the diagnostic plots show?
A: The contact map is a binary N×N matrix image: pixel (i, j) is dark where Cα_i and Cα_j are within 8 Å and |i−j|>4. Because the |i−j|>4 filter removes local helical contacts, off-diagonal stripes parallel to the main diagonal indicate parallel β-sheets; stripes perpendicular to it indicate antiparallel β-sheets. The Ramachandran plot scatters every residue's (φ, ψ) pair against the sterically allowed regions. The PAE heatmap renders the predicted-aligned-error matrix.